Protein AF-A0A534PAQ4-F1 (afdb_monomer_lite)

Sequence (109 aa):
MTWPESVDEALSFGWIDGVRRRIDSESYSIRFTPRRPGSIWSAINIRKIEALRKAGRMAKAGLDAFAARDEKKSAIYSYENRPQTLEPDAEKRFRASRRAWAWFTSQPP

Structure (mmCIF, N/CA/C/O backbone):
data_AF-A0A534PAQ4-F1
#
_entry.id   AF-A0A534PAQ4-F1
#
loop_
_atom_site.group_PDB
_atom_site.id
_atom_site.type_symbol
_atom_site.label_atom_id
_atom_site.label_alt_id
_atom_site.label_comp_id
_atom_site.label_asym_id
_atom_site.label_entity_id
_atom_site.label_seq_id
_atom_site.pdbx_PDB_ins_code
_atom_site.Cartn_x
_atom_site.Cartn_y
_atom_site.Cartn_z
_atom_site.occupancy
_atom_site.B_iso_or_equiv
_atom_site.auth_seq_id
_atom_site.auth_comp_id
_atom_site.auth_asym_id
_atom_site.auth_atom_id
_atom_site.pdbx_PDB_model_num
ATOM 1 N N . MET A 1 1 ? -16.952 -10.599 4.894 1.00 79.56 1 MET A N 1
ATOM 2 C CA . MET A 1 1 ? -15.815 -9.661 4.843 1.00 79.56 1 MET A CA 1
ATOM 3 C C . MET A 1 1 ? -14.795 -10.193 3.856 1.00 79.56 1 MET A C 1
ATOM 5 O O . MET A 1 1 ? -14.267 -11.283 4.039 1.00 79.56 1 MET A O 1
ATOM 9 N N . THR A 1 2 ? -14.573 -9.450 2.789 1.00 90.75 2 THR A N 1
ATOM 10 C CA . THR A 1 2 ? -13.588 -9.703 1.744 1.00 90.75 2 THR A CA 1
ATOM 11 C C . THR A 1 2 ? -12.227 -9.132 2.157 1.00 90.75 2 THR A C 1
ATOM 13 O O . THR A 1 2 ? -12.134 -8.264 3.029 1.00 90.75 2 THR A O 1
ATOM 16 N N . TRP A 1 3 ? -11.146 -9.592 1.520 1.00 91.56 3 TRP A N 1
ATOM 17 C CA . TRP A 1 3 ? -9.816 -9.017 1.753 1.00 91.56 3 TRP A CA 1
ATOM 18 C C . TRP A 1 3 ? -9.774 -7.493 1.507 1.00 91.56 3 TRP A C 1
ATOM 20 O O . TRP A 1 3 ? -9.281 -6.790 2.391 1.00 91.56 3 TRP A O 1
ATOM 30 N N . PRO A 1 4 ? -10.334 -6.943 0.405 1.00 94.19 4 PRO A N 1
ATOM 31 C CA . PRO A 1 4 ? -10.360 -5.497 0.189 1.00 94.19 4 PRO A CA 1
ATOM 32 C C . PRO A 1 4 ? -11.042 -4.713 1.313 1.00 94.19 4 PRO A C 1
ATOM 34 O O . PRO A 1 4 ? -10.516 -3.678 1.710 1.00 94.19 4 PRO A O 1
ATOM 37 N N . GLU A 1 5 ? -12.155 -5.217 1.857 1.00 95.06 5 GLU A N 1
ATOM 38 C CA . GLU A 1 5 ? -12.851 -4.577 2.984 1.00 95.06 5 GLU A CA 1
ATOM 39 C C . GLU A 1 5 ? -11.973 -4.553 4.241 1.00 95.06 5 GLU A C 1
ATOM 41 O O . GLU A 1 5 ? -11.870 -3.523 4.901 1.00 95.06 5 GLU A O 1
ATOM 46 N N . SER A 1 6 ? -11.273 -5.654 4.543 1.00 95.94 6 SER A N 1
ATOM 47 C CA . SER A 1 6 ? -10.358 -5.702 5.693 1.00 95.94 6 SER A CA 1
ATOM 48 C C . SER A 1 6 ? -9.151 -4.765 5.546 1.00 95.94 6 SER A C 1
ATOM 50 O O . SER A 1 6 ? -8.681 -4.198 6.531 1.00 95.94 6 SER A O 1
ATOM 52 N N . VAL A 1 7 ? -8.665 -4.564 4.316 1.00 97.19 7 VAL A N 1
ATOM 53 C CA . VAL A 1 7 ? -7.591 -3.605 4.024 1.00 97.19 7 VAL A CA 1
ATOM 54 C C . VAL A 1 7 ? -8.089 -2.174 4.184 1.00 97.19 7 VAL A C 1
ATOM 56 O O . VAL A 1 7 ? -7.372 -1.360 4.754 1.00 97.19 7 VAL A O 1
ATOM 59 N N . ASP A 1 8 ? -9.302 -1.862 3.730 1.00 97.56 8 ASP A N 1
ATOM 60 C CA . ASP A 1 8 ? -9.877 -0.523 3.882 1.00 97.56 8 ASP A CA 1
ATOM 61 C C . ASP A 1 8 ? -9.978 -0.125 5.361 1.00 97.56 8 ASP A C 1
ATOM 63 O O . ASP A 1 8 ? -9.551 0.968 5.729 1.00 97.56 8 ASP A O 1
ATOM 67 N N . GLU A 1 9 ? -10.431 -1.037 6.227 1.00 97.75 9 GLU A N 1
ATOM 68 C CA . GLU A 1 9 ? -10.434 -0.806 7.677 1.00 97.75 9 GLU A CA 1
ATOM 69 C C . GLU A 1 9 ? -9.019 -0.634 8.239 1.00 97.75 9 GLU A C 1
ATOM 71 O O . GLU A 1 9 ? -8.756 0.305 8.986 1.00 97.75 9 GLU A O 1
ATOM 76 N N . ALA A 1 10 ? -8.064 -1.479 7.842 1.00 98.00 10 ALA A N 1
ATOM 77 C CA . ALA A 1 10 ? -6.680 -1.333 8.288 1.00 98.00 10 ALA A CA 1
ATOM 78 C C . ALA A 1 10 ? -6.087 0.036 7.902 1.00 98.00 10 ALA A C 1
ATOM 80 O O . ALA A 1 10 ? -5.422 0.680 8.718 1.00 98.00 10 ALA A O 1
ATOM 81 N N . LEU A 1 11 ? -6.360 0.515 6.686 1.00 98.06 11 LEU A N 1
ATOM 82 C CA . LEU A 1 11 ? -5.910 1.821 6.205 1.00 98.06 11 LEU A CA 1
ATOM 83 C C . LEU A 1 11 ? -6.514 2.971 7.023 1.00 98.06 11 LEU A C 1
ATOM 85 O O . LEU A 1 11 ? -5.781 3.903 7.363 1.00 98.06 11 LEU A O 1
ATOM 89 N N . SER A 1 12 ? -7.788 2.874 7.416 1.00 98.38 12 SER A N 1
ATOM 90 C CA . SER A 1 12 ? -8.458 3.863 8.276 1.00 98.38 12 SER A CA 1
ATOM 91 C C . SER A 1 12 ? -7.741 4.100 9.607 1.00 98.38 12 SER A C 1
ATOM 93 O O . SER A 1 12 ? -7.817 5.204 10.148 1.00 98.38 12 SER A O 1
ATOM 95 N N . PHE A 1 13 ? -6.992 3.110 10.105 1.00 98.38 13 PHE A N 1
ATOM 96 C CA . PHE A 1 13 ? -6.199 3.193 11.338 1.00 98.38 13 PHE A CA 1
ATOM 97 C C . PHE A 1 13 ? -4.680 3.259 11.106 1.00 98.38 13 PHE A C 1
ATOM 99 O O . PHE A 1 13 ? -3.916 3.275 12.070 1.00 98.38 13 PHE A O 1
ATOM 106 N N . GLY A 1 14 ? -4.220 3.330 9.852 1.00 97.75 14 GLY A N 1
ATOM 107 C CA . GLY A 1 14 ? -2.797 3.477 9.518 1.00 97.75 14 GLY A CA 1
ATOM 108 C C . GLY A 1 14 ? -2.008 2.167 9.535 1.00 97.75 14 GLY A C 1
ATOM 109 O O . GLY A 1 14 ? -0.800 2.162 9.780 1.00 97.75 14 GLY A O 1
ATOM 110 N N . TRP A 1 15 ? -2.682 1.039 9.324 1.00 98.25 15 TRP A N 1
ATOM 111 C CA . TRP A 1 15 ? -2.092 -0.298 9.338 1.00 98.25 15 TRP A CA 1
ATOM 112 C C . TRP A 1 15 ? -1.870 -0.815 7.908 1.00 98.25 15 TRP A C 1
ATOM 114 O O . TRP A 1 15 ? -2.343 -0.250 6.921 1.00 98.25 15 TRP A O 1
ATOM 124 N N . ILE A 1 16 ? -1.080 -1.880 7.789 1.00 97.06 16 ILE A N 1
ATOM 125 C CA . ILE A 1 16 ? -0.805 -2.599 6.540 1.00 97.06 16 ILE A CA 1
ATOM 126 C C . ILE A 1 16 ? -1.006 -4.095 6.756 1.00 97.06 16 ILE A C 1
ATOM 128 O O . ILE A 1 16 ? -0.724 -4.609 7.843 1.00 97.06 16 ILE A O 1
ATOM 132 N N . ASP A 1 17 ? -1.476 -4.786 5.726 1.00 96.25 17 ASP A N 1
ATOM 133 C CA . ASP A 1 17 ? -1.529 -6.234 5.692 1.00 96.25 17 ASP A CA 1
ATOM 134 C C . ASP A 1 17 ? -0.170 -6.877 5.377 1.00 96.25 17 ASP A C 1
ATOM 136 O O . ASP A 1 17 ? 0.666 -6.348 4.646 1.00 96.25 17 ASP A O 1
ATOM 140 N N . GLY A 1 18 ? 0.062 -8.040 5.974 1.00 94.69 18 GLY A N 1
ATOM 141 C CA . GLY A 1 18 ? 1.214 -8.888 5.707 1.00 94.69 18 GLY A CA 1
ATOM 142 C C . GLY A 1 18 ? 0.903 -10.009 4.718 1.00 94.69 18 GLY A C 1
ATOM 143 O O . GLY A 1 18 ? -0.075 -10.001 3.977 1.00 94.69 18 GLY A O 1
ATOM 144 N N . VAL A 1 19 ? 1.744 -11.040 4.742 1.00 94.25 19 VAL A N 1
ATOM 145 C CA . VAL A 1 19 ? 1.576 -12.213 3.880 1.00 94.25 19 VAL A CA 1
ATOM 146 C C . VAL A 1 19 ? 0.342 -13.014 4.306 1.00 94.25 19 VAL A C 1
ATOM 148 O O . VAL A 1 19 ? 0.240 -13.440 5.459 1.00 94.25 19 VAL A O 1
ATOM 151 N N . ARG A 1 20 ? -0.568 -13.256 3.356 1.00 94.31 20 ARG A N 1
ATOM 152 C CA . ARG A 1 20 ? -1.690 -14.189 3.523 1.00 94.31 20 ARG A CA 1
ATOM 153 C C . ARG A 1 20 ? -1.171 -15.619 3.632 1.00 94.31 20 ARG A C 1
ATOM 155 O O . ARG A 1 20 ? -0.374 -16.057 2.806 1.00 94.31 20 ARG A O 1
ATOM 162 N N . ARG A 1 21 ? -1.645 -16.354 4.634 1.00 95.62 21 ARG A N 1
ATOM 163 C CA . ARG A 1 21 ? -1.322 -17.767 4.852 1.00 95.62 21 ARG A CA 1
ATOM 164 C C . ARG A 1 21 ? -2.596 -18.587 4.797 1.00 95.62 21 ARG A C 1
ATOM 166 O O . ARG A 1 21 ? -3.482 -18.388 5.624 1.00 95.62 21 ARG A O 1
ATOM 173 N N . ARG A 1 22 ? -2.680 -19.495 3.827 1.00 95.81 22 ARG A N 1
ATOM 174 C CA . ARG A 1 22 ? -3.794 -20.441 3.721 1.00 95.81 22 ARG A CA 1
ATOM 175 C C . ARG A 1 22 ? -3.843 -21.322 4.969 1.00 95.81 22 ARG A C 1
ATOM 177 O O . ARG A 1 22 ? -2.796 -21.781 5.420 1.00 95.81 22 ARG A O 1
ATOM 184 N N . ILE A 1 23 ? -5.043 -21.540 5.489 1.00 96.75 23 ILE A N 1
ATOM 185 C CA . ILE A 1 23 ? -5.301 -22.489 6.573 1.00 96.75 23 ILE A CA 1
ATOM 186 C C . ILE A 1 23 ? -5.893 -23.762 5.959 1.00 96.75 23 ILE A C 1
ATOM 188 O O . ILE A 1 23 ? -5.321 -24.835 6.121 1.00 96.75 23 ILE A O 1
ATOM 192 N N . ASP A 1 24 ? -6.950 -23.624 5.155 1.00 96.62 24 ASP A N 1
ATOM 193 C CA . ASP A 1 24 ? -7.625 -24.727 4.460 1.00 96.62 24 ASP A CA 1
ATOM 194 C C . ASP A 1 24 ? -8.189 -24.273 3.092 1.00 96.62 24 ASP A C 1
ATOM 196 O O . ASP A 1 24 ? -7.701 -23.302 2.506 1.00 96.62 24 ASP A O 1
ATOM 200 N N . SER A 1 25 ? -9.144 -25.016 2.520 1.00 95.31 25 SER A N 1
ATOM 201 C CA . SER A 1 25 ? -9.761 -24.711 1.220 1.00 95.31 25 SER A CA 1
ATOM 202 C C . SER A 1 25 ? -10.641 -23.461 1.224 1.00 95.31 25 SER A C 1
ATOM 204 O O . SER A 1 25 ? -10.863 -22.884 0.162 1.00 95.31 25 SER A O 1
ATOM 206 N N . GLU A 1 26 ? -11.124 -23.038 2.387 1.00 93.81 26 GLU A N 1
ATOM 207 C CA . GLU A 1 26 ? -12.118 -21.973 2.534 1.00 93.81 26 GLU A CA 1
ATOM 208 C C . GLU A 1 26 ? -11.601 -20.801 3.379 1.00 93.81 26 GLU A C 1
ATOM 210 O O . GLU A 1 26 ? -12.206 -19.728 3.388 1.00 93.81 26 GLU A O 1
ATOM 215 N N . SER A 1 27 ? -10.461 -20.963 4.059 1.00 93.38 27 SER A N 1
ATOM 216 C CA . SER A 1 27 ? -9.963 -19.985 5.019 1.00 93.38 27 SER A CA 1
ATOM 217 C C . SER A 1 27 ? -8.466 -19.669 4.898 1.00 93.38 27 SER A C 1
ATOM 219 O O . SER A 1 27 ? -7.617 -20.460 4.465 1.00 93.38 27 SER A O 1
ATOM 221 N N . TYR A 1 28 ? -8.122 -18.446 5.302 1.00 94.44 28 TYR A N 1
ATOM 222 C CA . TYR A 1 28 ? -6.752 -17.956 5.391 1.00 94.44 28 TYR A CA 1
ATOM 223 C C . TYR A 1 28 ? -6.587 -17.043 6.608 1.00 94.44 28 TYR A C 1
ATOM 225 O O . TYR A 1 28 ? -7.541 -16.448 7.103 1.00 94.44 28 TYR A O 1
ATOM 233 N N . SER A 1 29 ? -5.345 -16.883 7.055 1.00 95.50 29 SER A N 1
ATOM 234 C CA . SER A 1 29 ? -4.949 -15.868 8.029 1.00 95.50 29 SER A CA 1
ATOM 235 C C . SER A 1 29 ? -4.132 -14.768 7.367 1.00 95.50 29 SER A C 1
ATOM 237 O O . SER A 1 29 ? -3.396 -14.989 6.400 1.00 95.50 29 SER A O 1
ATOM 239 N N . ILE A 1 30 ? -4.254 -13.560 7.904 1.00 96.50 30 ILE A N 1
ATOM 240 C CA . ILE A 1 30 ? -3.451 -12.408 7.514 1.00 96.50 30 ILE A CA 1
ATOM 241 C C . ILE A 1 30 ? -3.167 -11.580 8.762 1.00 96.50 30 ILE A C 1
ATOM 243 O O . ILE A 1 30 ? -4.033 -11.407 9.618 1.00 96.50 30 ILE A O 1
ATOM 247 N N . ARG A 1 31 ? -1.930 -11.104 8.897 1.00 97.44 31 ARG A N 1
ATOM 248 C CA . ARG A 1 31 ? -1.547 -10.213 9.993 1.00 97.44 31 ARG A CA 1
ATOM 249 C C . ARG A 1 31 ? -1.659 -8.777 9.511 1.00 97.44 31 ARG A C 1
ATOM 251 O O . ARG A 1 31 ? -1.098 -8.464 8.467 1.00 97.44 31 ARG A O 1
ATOM 258 N N . PHE A 1 32 ? -2.286 -7.920 10.305 1.00 97.88 32 PHE A N 1
ATOM 259 C CA . PHE A 1 32 ? -2.192 -6.477 10.131 1.00 97.88 32 PHE A CA 1
ATOM 260 C C . PHE A 1 32 ? -1.234 -5.892 11.163 1.00 97.88 32 PHE A C 1
ATOM 262 O O . PHE A 1 32 ? -1.202 -6.334 12.313 1.00 97.88 32 PHE A O 1
ATOM 269 N N . THR A 1 33 ? -0.431 -4.919 10.749 1.00 97.75 33 THR A N 1
ATOM 270 C CA . THR A 1 33 ? 0.526 -4.234 11.626 1.00 97.75 33 THR A CA 1
ATOM 271 C C . THR A 1 33 ? 0.497 -2.729 11.388 1.00 97.75 33 THR A C 1
ATOM 273 O O . THR A 1 33 ? 0.323 -2.326 10.235 1.00 97.75 33 THR A O 1
ATOM 276 N N . PRO A 1 34 ? 0.738 -1.893 12.413 1.00 97.81 34 PRO A N 1
ATOM 277 C CA . PRO A 1 34 ? 0.903 -0.456 12.226 1.00 97.81 34 PRO A CA 1
ATOM 278 C C . PRO A 1 34 ? 2.010 -0.144 11.218 1.00 97.81 34 PRO A C 1
ATOM 280 O O . PRO A 1 34 ? 3.075 -0.775 11.225 1.00 97.81 34 PRO A O 1
ATOM 283 N N . ARG A 1 35 ? 1.780 0.840 10.348 1.00 96.69 35 ARG A N 1
ATOM 284 C CA . ARG A 1 35 ? 2.816 1.315 9.431 1.00 96.69 35 ARG A CA 1
ATOM 285 C C . ARG A 1 35 ? 3.887 2.087 10.191 1.00 96.69 35 ARG A C 1
ATOM 287 O O . ARG A 1 35 ? 3.601 2.858 11.101 1.00 96.69 35 ARG A O 1
ATOM 294 N N . ARG A 1 36 ? 5.141 1.898 9.781 1.00 95.12 36 ARG A N 1
ATOM 295 C CA . ARG A 1 36 ? 6.263 2.697 10.286 1.00 95.12 36 ARG A CA 1
ATOM 296 C C . ARG A 1 36 ? 6.239 4.094 9.647 1.00 95.12 36 ARG A C 1
ATOM 298 O O . ARG A 1 36 ? 5.886 4.194 8.463 1.0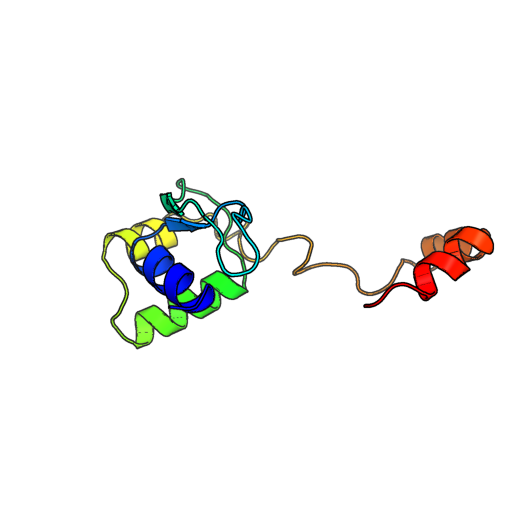0 95.12 36 ARG A O 1
ATOM 305 N N . PRO A 1 37 ? 6.661 5.146 10.371 1.00 94.06 37 PRO A N 1
ATOM 306 C CA . PRO A 1 37 ? 6.942 6.447 9.768 1.00 94.06 37 PRO A CA 1
ATOM 307 C C . PRO A 1 37 ? 7.907 6.312 8.582 1.00 94.06 37 PRO A C 1
ATOM 309 O O . PRO A 1 37 ? 8.807 5.470 8.603 1.00 94.06 37 PRO A O 1
ATOM 312 N N .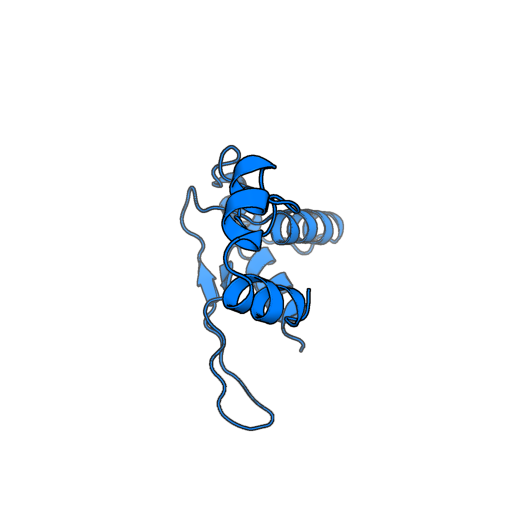 GLY A 1 38 ? 7.691 7.092 7.524 1.00 92.44 38 GLY A N 1
ATOM 313 C CA . GLY A 1 38 ? 8.481 7.038 6.290 1.00 92.44 38 GLY A CA 1
ATOM 314 C C . GLY A 1 38 ? 8.269 5.782 5.435 1.00 92.44 38 GLY A C 1
ATOM 315 O O . GLY A 1 38 ? 8.979 5.594 4.448 1.00 92.44 38 GLY A O 1
ATOM 316 N N . SER A 1 39 ? 7.323 4.902 5.791 1.00 91.50 39 SER A N 1
ATOM 317 C CA . SER A 1 39 ? 7.019 3.722 4.975 1.00 91.50 39 SER A CA 1
ATOM 318 C C . SER A 1 39 ? 6.462 4.101 3.602 1.00 91.50 39 SER A C 1
ATOM 320 O O . SER A 1 39 ? 5.820 5.136 3.427 1.00 91.50 39 SER A O 1
ATOM 322 N N . ILE A 1 40 ? 6.708 3.225 2.629 1.00 92.00 40 ILE A N 1
ATOM 323 C CA . ILE A 1 40 ? 6.221 3.351 1.256 1.00 92.00 40 ILE A CA 1
ATOM 324 C C . ILE A 1 40 ? 4.730 3.006 1.199 1.00 92.00 40 ILE A C 1
ATOM 326 O O . ILE A 1 40 ? 4.275 2.027 1.805 1.00 92.00 40 ILE A O 1
ATOM 330 N N . TRP A 1 41 ? 3.972 3.785 0.432 1.00 93.75 41 TRP A N 1
ATOM 331 C CA . TRP A 1 41 ? 2.571 3.517 0.119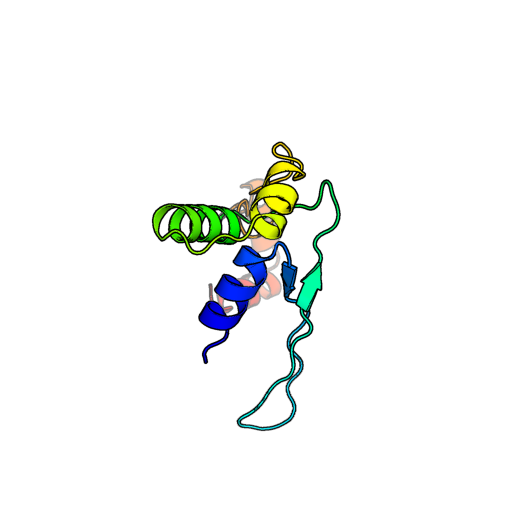 1.00 93.75 41 TRP A CA 1
ATOM 332 C C . TRP A 1 41 ? 2.406 3.253 -1.374 1.00 93.75 41 TRP A C 1
ATOM 334 O O . TRP A 1 41 ? 2.959 3.981 -2.193 1.00 93.75 41 TRP A O 1
ATOM 344 N N . SER A 1 42 ? 1.642 2.220 -1.728 1.00 92.75 42 SER A N 1
ATOM 345 C CA . SER A 1 42 ? 1.286 1.935 -3.120 1.00 92.75 42 SER A CA 1
ATOM 346 C C . SER A 1 42 ? 0.291 2.960 -3.657 1.00 92.75 42 SER A C 1
ATOM 348 O O . SER A 1 42 ? -0.515 3.509 -2.900 1.00 92.75 42 SER A O 1
ATOM 350 N N . ALA A 1 43 ? 0.278 3.165 -4.973 1.00 91.88 43 ALA A N 1
ATOM 351 C CA . ALA A 1 43 ? -0.705 4.007 -5.650 1.00 91.88 43 ALA A CA 1
ATOM 352 C C . ALA A 1 43 ? -2.143 3.542 -5.363 1.00 91.88 43 ALA A C 1
ATOM 354 O O . ALA A 1 43 ? -3.038 4.363 -5.165 1.00 91.88 43 ALA A O 1
ATOM 355 N N . ILE A 1 44 ? -2.367 2.226 -5.283 1.00 92.75 44 ILE A N 1
ATOM 356 C CA . ILE A 1 44 ? -3.678 1.652 -4.942 1.00 92.75 44 ILE A CA 1
ATOM 357 C C . ILE A 1 44 ? -4.104 2.058 -3.525 1.00 92.75 44 ILE A C 1
ATOM 359 O O . ILE A 1 44 ? -5.227 2.528 -3.344 1.00 92.75 44 ILE A O 1
ATOM 363 N N . ASN A 1 45 ? -3.221 1.932 -2.529 1.00 95.31 45 ASN A N 1
ATOM 364 C CA . ASN A 1 45 ? -3.556 2.298 -1.151 1.00 95.31 45 ASN A CA 1
ATOM 365 C C . ASN A 1 45 ? -3.745 3.810 -0.993 1.00 95.31 45 ASN A C 1
ATOM 367 O O . ASN A 1 45 ? -4.631 4.225 -0.256 1.00 95.31 45 ASN A O 1
ATOM 371 N N . ILE A 1 46 ? -2.986 4.634 -1.724 1.00 95.31 46 ILE A N 1
ATOM 372 C CA . ILE A 1 46 ? -3.195 6.090 -1.762 1.00 95.31 46 ILE A CA 1
ATOM 373 C C . ILE A 1 46 ? -4.597 6.416 -2.295 1.00 95.31 46 ILE A C 1
ATOM 375 O O . ILE A 1 46 ? -5.329 7.177 -1.668 1.00 95.31 46 ILE A O 1
ATOM 379 N N . ARG A 1 47 ? -5.022 5.792 -3.403 1.00 95.81 47 ARG A N 1
ATOM 380 C CA . ARG A 1 47 ? -6.385 5.977 -3.938 1.00 95.81 47 ARG A CA 1
ATOM 381 C C . ARG A 1 47 ? -7.462 5.530 -2.946 1.00 95.81 47 ARG A C 1
ATOM 383 O O . ARG A 1 47 ? -8.482 6.203 -2.823 1.00 95.81 47 ARG A O 1
ATOM 390 N N . LYS A 1 48 ? -7.241 4.421 -2.230 1.00 96.88 48 LYS A N 1
ATOM 391 C CA . LYS A 1 48 ? -8.149 3.947 -1.173 1.00 96.88 48 LYS A CA 1
ATOM 392 C C . LYS A 1 48 ? -8.261 4.952 -0.028 1.00 96.88 48 LYS A C 1
ATOM 394 O O . LYS A 1 48 ? -9.376 5.281 0.355 1.00 96.88 48 LYS A O 1
ATOM 399 N N . ILE A 1 49 ? -7.143 5.495 0.459 1.00 96.94 49 ILE A N 1
ATOM 400 C CA . ILE A 1 49 ? -7.135 6.549 1.487 1.00 96.94 49 ILE A CA 1
ATOM 401 C C . ILE A 1 49 ? -7.949 7.762 1.032 1.00 96.94 49 ILE A C 1
ATOM 403 O O . ILE A 1 49 ? -8.768 8.267 1.794 1.00 96.94 49 ILE A O 1
ATOM 407 N N . GLU A 1 50 ? -7.786 8.203 -0.216 1.00 96.62 50 GLU A N 1
ATOM 408 C CA . GLU A 1 50 ? -8.560 9.324 -0.757 1.00 96.62 50 GLU A CA 1
ATOM 409 C C . GLU A 1 50 ? -10.069 9.045 -0.772 1.00 96.62 50 GLU A C 1
ATOM 411 O O . GLU A 1 50 ? -10.865 9.906 -0.390 1.00 96.62 50 GLU A O 1
ATOM 416 N N . ALA A 1 51 ? -10.475 7.835 -1.161 1.00 97.81 51 ALA A N 1
ATOM 417 C CA . ALA A 1 51 ? -11.874 7.419 -1.111 1.00 97.81 51 ALA A CA 1
ATOM 418 C C . ALA A 1 51 ? -12.405 7.351 0.334 1.00 97.81 51 ALA A C 1
ATOM 420 O O . ALA A 1 51 ? -13.479 7.880 0.619 1.00 97.81 51 ALA A O 1
ATOM 421 N N . LEU A 1 52 ? -11.636 6.768 1.259 1.00 98.12 52 LEU A N 1
ATOM 422 C CA . LEU A 1 52 ? -11.996 6.652 2.676 1.00 98.12 52 LEU A CA 1
ATOM 423 C C . LEU A 1 52 ? -12.090 8.018 3.362 1.00 98.12 52 LEU A C 1
ATOM 425 O O . LEU A 1 52 ? -12.995 8.239 4.168 1.00 98.12 52 LEU A O 1
ATOM 429 N N . ARG A 1 53 ? -11.208 8.960 3.008 1.00 97.69 53 ARG A N 1
ATOM 430 C CA . ARG A 1 53 ? -11.247 10.348 3.485 1.00 97.69 53 ARG A CA 1
ATOM 431 C C . ARG A 1 53 ? -12.523 11.049 3.032 1.00 97.69 53 ARG A C 1
ATOM 433 O O . ARG A 1 53 ? -13.200 11.649 3.859 1.00 97.69 53 ARG A O 1
ATOM 440 N N . LYS A 1 54 ? -12.878 10.933 1.746 1.00 97.94 54 LYS A N 1
ATOM 441 C CA . LYS A 1 54 ? -14.131 11.491 1.204 1.00 97.94 54 LYS A CA 1
ATOM 442 C C . LYS A 1 54 ? -15.370 10.887 1.866 1.00 97.94 54 LYS A C 1
ATOM 444 O O . LYS A 1 54 ? -16.353 11.590 2.054 1.00 97.94 54 LYS A O 1
ATOM 449 N N . ALA A 1 55 ? -15.306 9.611 2.239 1.00 97.69 55 ALA A N 1
ATOM 450 C CA . ALA A 1 55 ? -16.379 8.913 2.938 1.00 97.69 55 ALA A CA 1
ATOM 451 C C . ALA A 1 55 ? -16.419 9.174 4.460 1.00 97.69 55 ALA A C 1
ATOM 453 O O . ALA A 1 55 ? -17.278 8.614 5.134 1.00 97.69 55 ALA A O 1
ATOM 454 N N . GLY A 1 56 ? -15.494 9.962 5.024 1.00 97.81 56 GLY A N 1
ATOM 455 C CA . GLY A 1 56 ? -15.437 10.223 6.469 1.00 97.81 56 GLY A CA 1
ATOM 456 C C . GLY A 1 56 ? -15.062 9.005 7.323 1.00 97.81 56 GLY A C 1
ATOM 457 O O . GLY A 1 56 ? -15.336 8.989 8.517 1.00 97.81 56 GLY A O 1
ATOM 458 N N . ARG A 1 57 ? -14.443 7.976 6.727 1.00 98.00 57 ARG A N 1
ATOM 459 C CA . ARG A 1 57 ? -14.114 6.701 7.396 1.00 98.00 57 ARG A CA 1
ATOM 460 C C . ARG A 1 57 ? -12.707 6.654 7.994 1.00 98.00 57 ARG A C 1
ATOM 462 O O . ARG A 1 57 ? -12.354 5.680 8.647 1.00 98.00 57 ARG A O 1
ATOM 469 N N . MET A 1 58 ? -11.901 7.691 7.778 1.00 98.38 58 MET A N 1
ATOM 470 C CA . MET A 1 58 ? -10.537 7.766 8.29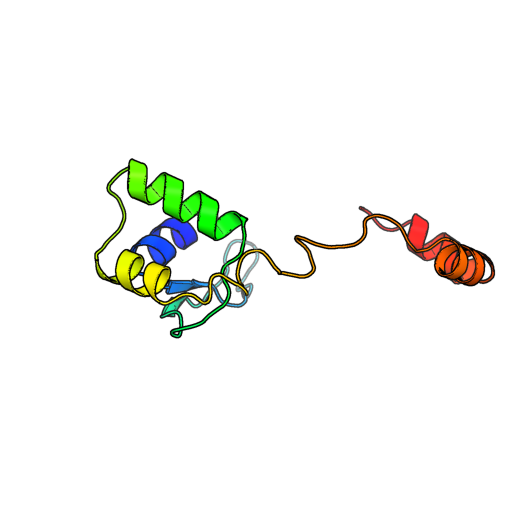9 1.00 98.38 58 MET A CA 1
ATOM 471 C C . MET A 1 58 ? -10.525 8.143 9.782 1.00 98.38 58 MET A C 1
ATOM 473 O O . MET A 1 58 ? -11.066 9.179 10.166 1.00 98.38 58 MET A O 1
ATOM 477 N N . ALA A 1 59 ? -9.828 7.358 10.604 1.00 98.31 59 ALA A N 1
ATOM 478 C CA . ALA A 1 59 ? -9.519 7.740 11.976 1.00 98.31 59 ALA A CA 1
ATOM 479 C C . ALA A 1 59 ? -8.276 8.645 12.025 1.00 98.31 59 ALA A C 1
ATOM 481 O O . ALA A 1 59 ? -7.441 8.639 11.114 1.00 98.31 59 ALA A O 1
ATOM 482 N N . LYS A 1 60 ? -8.098 9.375 13.138 1.00 98.12 60 LYS A N 1
ATOM 483 C CA . LYS A 1 60 ? -6.923 10.240 13.346 1.00 98.12 60 LYS A CA 1
ATOM 484 C C . LYS A 1 60 ? -5.606 9.478 13.152 1.00 98.12 60 LYS A C 1
ATOM 486 O O . LYS A 1 60 ? -4.723 9.966 12.460 1.00 98.12 60 LYS A O 1
ATOM 491 N N . ALA A 1 61 ? -5.510 8.259 13.686 1.00 97.88 61 ALA A N 1
ATOM 492 C CA . ALA A 1 61 ? -4.317 7.423 13.551 1.00 97.88 61 ALA A CA 1
ATOM 493 C C . ALA A 1 61 ? 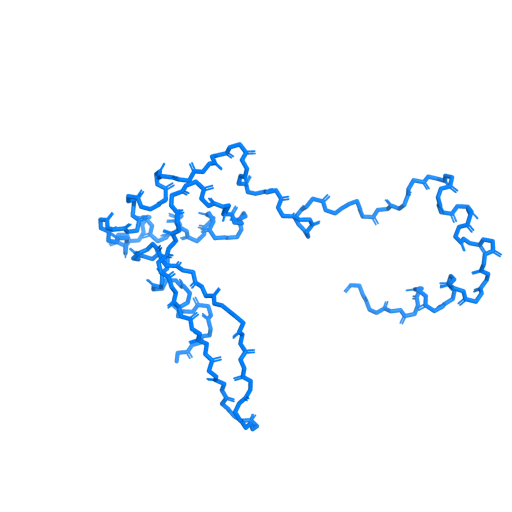-3.973 7.101 12.083 1.00 97.88 61 ALA A C 1
ATOM 495 O O . ALA A 1 61 ? -2.802 7.126 11.708 1.00 97.88 61 ALA A O 1
ATOM 496 N N . GLY A 1 62 ? -4.979 6.850 11.237 1.00 97.94 62 GLY A N 1
ATOM 497 C CA . GLY A 1 62 ? -4.762 6.615 9.809 1.00 97.94 62 GLY A CA 1
ATOM 498 C C . GLY A 1 62 ? -4.303 7.863 9.066 1.00 97.94 62 GLY A C 1
ATOM 499 O O . GLY A 1 62 ? -3.391 7.781 8.244 1.00 97.94 62 GLY A O 1
ATOM 500 N N . LEU A 1 63 ? -4.878 9.024 9.392 1.00 98.06 63 LEU A N 1
ATOM 501 C CA . LEU A 1 63 ? -4.456 10.310 8.829 1.00 98.06 63 LEU A CA 1
ATOM 502 C C . LEU A 1 63 ? -3.017 10.655 9.229 1.00 98.06 63 LEU A C 1
ATOM 504 O O . LEU A 1 63 ? -2.219 11.012 8.364 1.00 98.06 63 LEU A O 1
ATOM 508 N N . ASP A 1 64 ? -2.668 10.485 10.506 1.00 97.94 64 ASP A N 1
ATOM 509 C CA . ASP A 1 64 ? -1.318 10.730 11.020 1.00 97.94 64 ASP A CA 1
ATOM 510 C C . ASP A 1 64 ? -0.295 9.801 10.335 1.00 97.94 64 ASP A C 1
ATOM 512 O O . ASP A 1 64 ? 0.753 10.250 9.868 1.00 97.94 64 ASP A O 1
ATOM 516 N N . ALA A 1 65 ? -0.613 8.507 10.206 1.00 97.56 65 ALA A N 1
ATOM 517 C CA . ALA A 1 65 ? 0.253 7.536 9.535 1.00 97.56 65 ALA A CA 1
ATOM 518 C C . ALA A 1 65 ? 0.442 7.848 8.042 1.00 97.56 65 ALA A C 1
ATOM 520 O O . ALA A 1 65 ? 1.538 7.670 7.504 1.00 97.56 65 ALA A O 1
ATOM 521 N N . PHE A 1 66 ? -0.611 8.315 7.367 1.00 96.81 66 PHE A N 1
ATOM 522 C CA . PHE A 1 66 ? -0.544 8.727 5.968 1.00 96.81 66 PHE A CA 1
ATOM 523 C C . PHE A 1 66 ? 0.271 10.014 5.787 1.00 96.81 66 PHE A C 1
ATOM 525 O O . PHE A 1 66 ? 1.066 10.113 4.850 1.00 96.81 66 PHE A O 1
ATOM 532 N N . ALA A 1 67 ? 0.131 10.982 6.694 1.00 96.25 67 ALA A N 1
ATOM 533 C CA . ALA A 1 67 ? 0.924 12.209 6.692 1.00 96.25 67 ALA A CA 1
ATOM 534 C C . ALA A 1 67 ? 2.417 11.932 6.946 1.00 96.25 67 ALA A C 1
ATOM 536 O O . ALA A 1 67 ? 3.269 12.576 6.345 1.00 96.25 67 ALA A O 1
ATOM 537 N N . ALA A 1 68 ? 2.740 10.928 7.767 1.00 96.12 68 ALA A N 1
ATOM 538 C CA . ALA A 1 68 ? 4.112 10.530 8.079 1.00 96.12 68 ALA A CA 1
ATOM 539 C C . ALA A 1 68 ? 4.820 9.723 6.967 1.00 96.12 68 ALA A C 1
ATOM 541 O O . ALA A 1 68 ? 5.941 9.253 7.182 1.00 96.12 68 ALA A O 1
ATOM 542 N N . ARG A 1 69 ? 4.187 9.495 5.808 1.00 94.44 69 ARG A N 1
ATOM 543 C CA . ARG A 1 69 ? 4.794 8.750 4.689 1.00 94.44 69 ARG A CA 1
ATOM 544 C C . ARG A 1 69 ? 5.919 9.539 4.017 1.00 94.44 69 ARG A C 1
ATOM 546 O O . ARG A 1 69 ? 5.914 10.765 4.002 1.00 94.44 69 ARG A O 1
ATOM 553 N N . ASP A 1 70 ? 6.838 8.826 3.375 1.00 91.38 70 ASP A N 1
ATOM 554 C CA . ASP A 1 70 ? 7.798 9.447 2.460 1.00 91.38 70 ASP A CA 1
ATOM 555 C C . ASP A 1 70 ? 7.131 9.604 1.083 1.00 91.38 70 ASP A C 1
ATOM 557 O O . ASP A 1 70 ? 6.952 8.628 0.346 1.00 91.38 70 ASP A O 1
ATOM 561 N N . GLU A 1 71 ? 6.697 10.824 0.751 1.00 85.62 71 GLU A N 1
ATOM 562 C CA . GLU A 1 71 ? 5.983 11.104 -0.503 1.00 85.62 71 GLU A CA 1
ATOM 563 C C . GLU A 1 71 ? 6.839 10.799 -1.734 1.00 85.62 71 GLU A C 1
ATOM 565 O O . GLU A 1 71 ? 6.332 10.248 -2.710 1.00 85.62 71 GLU A O 1
ATOM 570 N N . LYS A 1 72 ? 8.150 11.064 -1.659 1.00 85.62 72 LYS A N 1
ATOM 571 C CA . LYS A 1 72 ? 9.098 10.813 -2.757 1.00 85.62 72 LYS A CA 1
ATOM 572 C C . LYS A 1 72 ? 9.288 9.323 -3.023 1.00 85.62 72 LYS A C 1
ATOM 574 O O . LYS A 1 72 ? 9.694 8.944 -4.117 1.00 85.62 72 LYS A O 1
ATOM 579 N N . LYS A 1 73 ? 9.014 8.485 -2.020 1.00 81.88 73 LYS A N 1
ATOM 580 C CA . LYS A 1 73 ? 9.098 7.027 -2.117 1.00 81.88 73 LYS A CA 1
ATOM 581 C C . LYS A 1 73 ? 7.738 6.352 -2.194 1.00 81.88 73 LYS A C 1
ATOM 583 O O . LYS A 1 73 ? 7.672 5.146 -2.010 1.00 81.88 73 LYS A O 1
ATOM 588 N N . SER A 1 74 ? 6.652 7.080 -2.415 1.00 85.06 74 SER A N 1
ATOM 589 C CA . SER A 1 74 ? 5.316 6.496 -2.543 1.00 85.06 74 SER A CA 1
ATOM 590 C C . SER A 1 74 ? 4.920 6.370 -4.017 1.00 85.06 74 SER A C 1
ATOM 592 O O . SER A 1 74 ? 5.390 7.137 -4.848 1.00 85.06 74 SER A O 1
ATOM 594 N N . ALA A 1 75 ? 4.082 5.383 -4.345 1.00 80.56 75 ALA A N 1
ATOM 595 C CA . ALA A 1 75 ? 3.737 4.992 -5.718 1.00 80.56 75 ALA A CA 1
ATOM 596 C C . ALA A 1 75 ? 4.944 4.561 -6.583 1.00 80.56 75 ALA A C 1
ATOM 598 O O . ALA A 1 75 ? 4.945 4.731 -7.802 1.00 80.56 75 ALA A O 1
ATOM 599 N N . ILE A 1 76 ? 5.991 4.018 -5.949 1.00 79.44 76 ILE A N 1
ATOM 600 C CA . ILE A 1 76 ? 7.221 3.595 -6.638 1.00 79.44 76 ILE A CA 1
ATOM 601 C C . ILE A 1 76 ? 7.409 2.080 -6.719 1.00 79.44 76 ILE A C 1
ATOM 603 O O . ILE A 1 76 ? 8.487 1.630 -7.113 1.00 79.44 76 ILE A O 1
ATOM 607 N N . TYR A 1 77 ? 6.428 1.273 -6.298 1.00 73.44 77 TYR A N 1
ATOM 608 C CA . TYR A 1 77 ? 6.628 -0.175 -6.298 1.00 73.44 77 TYR A CA 1
ATOM 609 C C . TYR A 1 77 ? 6.910 -0.681 -7.715 1.00 73.44 77 TYR A C 1
ATOM 611 O O . TYR A 1 77 ? 6.349 -0.196 -8.693 1.00 73.44 77 TYR A O 1
ATOM 619 N N . SER A 1 78 ? 7.781 -1.685 -7.831 1.00 58.91 78 SER A N 1
ATOM 620 C CA . SER A 1 78 ? 8.258 -2.182 -9.127 1.00 58.91 78 SER A CA 1
ATOM 621 C C . SER A 1 78 ? 7.144 -2.698 -10.039 1.00 58.91 78 SER A C 1
ATOM 623 O O . SER A 1 78 ? 7.296 -2.633 -11.251 1.00 58.91 78 SER A O 1
ATOM 625 N N . TYR A 1 79 ? 6.023 -3.173 -9.484 1.00 65.56 79 TYR A N 1
ATOM 626 C CA . TYR A 1 79 ? 4.845 -3.558 -10.268 1.00 65.56 79 TYR A CA 1
ATOM 627 C C . TYR A 1 79 ? 4.048 -2.346 -10.787 1.00 65.56 79 TYR A C 1
ATOM 629 O O . TYR A 1 79 ? 3.325 -2.479 -11.767 1.00 65.56 79 TYR A O 1
ATOM 637 N N . GLU A 1 80 ? 4.177 -1.176 -10.154 1.00 66.44 80 GLU A N 1
ATOM 638 C CA . GLU A 1 80 ? 3.522 0.079 -10.557 1.00 66.44 80 GLU A CA 1
ATOM 639 C C . GLU A 1 80 ? 4.312 0.786 -11.665 1.00 66.44 80 GLU A C 1
ATOM 641 O O . GLU A 1 80 ? 3.712 1.406 -12.535 1.00 66.44 80 GLU A O 1
ATOM 646 N N . ASN A 1 81 ? 5.642 0.624 -11.671 1.00 67.12 81 ASN A N 1
ATOM 647 C CA . ASN A 1 81 ? 6.562 1.264 -12.619 1.00 67.12 81 ASN A CA 1
ATOM 648 C C . ASN A 1 81 ? 7.311 0.261 -13.510 1.00 67.12 81 ASN A C 1
ATOM 650 O O . ASN A 1 81 ? 8.417 0.543 -13.973 1.00 67.12 81 ASN A O 1
ATOM 654 N N . ARG A 1 82 ? 6.760 -0.942 -13.716 1.00 65.56 82 ARG A N 1
ATOM 655 C CA . ARG A 1 82 ? 7.442 -1.972 -14.504 1.00 65.56 82 ARG A CA 1
ATOM 656 C C . ARG A 1 82 ? 7.542 -1.515 -15.963 1.00 65.56 82 ARG A C 1
ATOM 658 O O . ARG A 1 82 ? 6.497 -1.213 -16.546 1.00 65.56 82 ARG A O 1
ATOM 665 N N . PRO A 1 83 ? 8.740 -1.530 -16.579 1.00 65.06 83 PRO A N 1
ATOM 666 C CA . PRO A 1 83 ? 8.849 -1.434 -18.026 1.00 65.06 83 PRO A CA 1
ATOM 667 C C . PRO A 1 83 ? 7.995 -2.544 -18.639 1.00 65.06 83 PRO A C 1
ATOM 669 O O . PRO A 1 83 ? 8.204 -3.724 -18.353 1.00 65.06 83 PRO A O 1
ATOM 672 N N . GLN A 1 84 ? 6.992 -2.155 -19.425 1.00 69.75 84 GLN A N 1
ATOM 673 C CA . GLN A 1 84 ? 6.097 -3.096 -20.110 1.00 69.75 84 GLN A CA 1
ATOM 674 C C . GLN A 1 84 ? 6.804 -3.793 -21.280 1.00 69.75 84 GLN A C 1
ATOM 676 O O . GLN A 1 84 ? 6.347 -4.816 -21.778 1.00 69.75 84 GLN A O 1
ATOM 681 N N . THR A 1 85 ? 7.944 -3.248 -21.698 1.00 78.50 85 THR A N 1
ATOM 682 C CA . THR A 1 85 ? 8.765 -3.731 -22.800 1.00 78.50 85 THR A CA 1
ATOM 683 C C . THR A 1 85 ? 10.222 -3.788 -22.373 1.00 78.50 85 THR A C 1
ATOM 685 O O . THR A 1 85 ? 10.691 -2.964 -21.586 1.00 78.50 85 THR A O 1
ATOM 688 N N . LEU A 1 86 ? 10.938 -4.782 -22.889 1.00 83.50 86 LEU A N 1
ATOM 689 C CA . LEU A 1 86 ? 12.387 -4.852 -22.758 1.00 83.50 86 LEU A CA 1
ATOM 690 C C . LEU A 1 86 ? 13.024 -3.773 -23.638 1.00 83.50 86 LEU A C 1
ATOM 692 O O . LEU A 1 86 ? 12.509 -3.463 -24.710 1.00 83.50 86 LEU A O 1
ATOM 696 N N . GLU A 1 87 ? 14.168 -3.240 -23.213 1.00 88.75 87 GLU A N 1
ATOM 697 C CA . GLU A 1 87 ? 14.986 -2.402 -24.093 1.00 88.75 87 GLU A CA 1
ATOM 698 C C . GLU A 1 87 ? 15.375 -3.191 -25.357 1.00 88.75 87 GLU A C 1
ATOM 700 O O . GLU A 1 87 ? 15.654 -4.393 -25.245 1.00 88.75 87 GLU A O 1
ATOM 705 N N . PRO A 1 88 ? 15.454 -2.558 -26.542 1.00 89.75 88 PRO A N 1
ATOM 706 C CA . PRO A 1 88 ? 15.643 -3.265 -27.813 1.00 89.75 88 PRO A CA 1
ATOM 707 C C . PRO A 1 88 ? 16.829 -4.243 -27.822 1.00 89.75 88 PRO A C 1
ATOM 709 O O . PRO A 1 88 ? 16.717 -5.374 -28.305 1.00 89.75 88 PRO A O 1
ATOM 712 N N . ASP A 1 89 ? 17.956 -3.854 -27.221 1.00 92.44 89 ASP A N 1
ATOM 713 C CA . ASP A 1 89 ? 19.150 -4.701 -27.126 1.00 92.44 89 ASP A CA 1
ATOM 714 C C . ASP A 1 89 ? 18.977 -5.873 -26.153 1.00 92.44 89 ASP A C 1
ATOM 716 O O . ASP A 1 89 ? 19.459 -6.986 -26.404 1.00 92.44 89 ASP A O 1
ATOM 720 N N . ALA A 1 90 ? 18.268 -5.649 -25.046 1.00 89.75 90 ALA A N 1
ATOM 721 C CA . ALA A 1 90 ? 17.946 -6.693 -24.082 1.00 89.75 90 ALA A CA 1
ATOM 722 C C . ALA A 1 90 ? 16.972 -7.708 -24.694 1.00 89.75 90 ALA A C 1
ATOM 724 O O . ALA A 1 90 ? 17.179 -8.915 -24.552 1.00 89.75 90 ALA A O 1
ATOM 725 N N . GLU A 1 91 ? 15.969 -7.242 -25.439 1.00 92.00 91 GLU A N 1
ATOM 726 C CA . GLU A 1 91 ? 15.033 -8.103 -26.156 1.00 92.00 91 GLU A CA 1
ATOM 727 C C . GLU A 1 91 ? 15.741 -8.932 -27.228 1.00 92.00 91 GLU A C 1
ATOM 729 O O . GLU A 1 91 ? 15.556 -10.148 -27.289 1.00 92.00 91 GLU A O 1
ATOM 734 N N . LYS A 1 92 ? 16.609 -8.313 -28.036 1.00 93.25 92 LYS A N 1
ATOM 735 C CA . LYS A 1 92 ? 17.398 -9.012 -29.060 1.00 93.25 92 LYS A CA 1
ATOM 736 C C . LYS A 1 92 ? 18.244 -10.130 -28.450 1.00 93.25 92 LYS A C 1
ATOM 738 O O . LYS A 1 92 ? 18.234 -11.257 -28.951 1.00 93.25 92 LYS A O 1
ATOM 743 N N . ARG A 1 93 ? 18.944 -9.844 -27.347 1.00 94.19 93 ARG A N 1
ATOM 744 C CA . ARG A 1 93 ? 19.710 -10.850 -26.593 1.00 94.19 93 ARG A CA 1
ATOM 745 C C . ARG A 1 93 ? 18.816 -11.948 -26.028 1.00 94.19 93 ARG A C 1
ATOM 747 O O . ARG A 1 93 ? 19.211 -13.110 -26.028 1.00 94.19 93 ARG A O 1
ATOM 754 N N . PHE A 1 94 ? 17.626 -11.598 -25.554 1.00 93.38 94 PHE A N 1
ATOM 755 C CA . PHE A 1 94 ? 16.708 -12.565 -24.971 1.00 93.38 94 PHE A CA 1
ATOM 756 C C . PHE A 1 94 ? 16.110 -13.501 -26.029 1.00 93.38 94 PHE A C 1
ATOM 758 O O . PHE A 1 94 ? 16.141 -14.720 -25.856 1.00 93.38 94 PHE A O 1
ATOM 765 N N . ARG A 1 95 ? 15.689 -12.954 -27.177 1.00 93.69 95 ARG A N 1
ATOM 766 C CA . ARG A 1 95 ? 15.211 -13.703 -28.352 1.00 93.69 95 ARG A CA 1
ATOM 767 C C . ARG A 1 95 ? 16.268 -14.641 -28.939 1.00 93.69 95 ARG A C 1
ATOM 769 O O . ARG A 1 95 ? 15.909 -15.686 -29.481 1.00 93.69 95 ARG A O 1
ATOM 776 N N . ALA A 1 96 ? 17.561 -14.321 -28.804 1.00 95.38 96 ALA A N 1
ATOM 777 C CA . ALA A 1 96 ? 18.647 -15.214 -29.224 1.00 95.38 96 ALA A CA 1
ATOM 778 C C . ALA A 1 96 ? 18.618 -16.562 -28.475 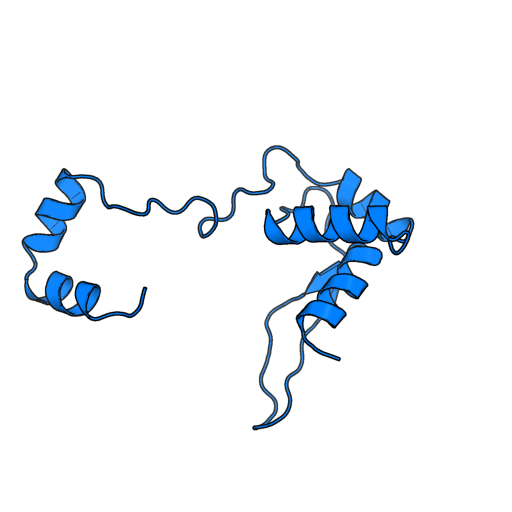1.00 95.38 96 ALA A C 1
ATOM 780 O O . ALA A 1 96 ? 18.988 -17.597 -29.034 1.00 95.38 96 ALA A O 1
ATOM 781 N N . SER A 1 97 ? 18.101 -16.584 -27.241 1.00 95.31 97 SER A N 1
ATOM 782 C CA . SER A 1 97 ? 17.806 -17.816 -26.512 1.00 95.31 97 SER A CA 1
ATOM 783 C C . SER A 1 97 ? 16.389 -18.301 -26.824 1.00 95.31 97 SER A C 1
ATOM 785 O O . SER A 1 97 ? 15.448 -18.075 -26.063 1.00 95.31 97 SER A O 1
ATOM 787 N N . ARG A 1 98 ? 16.234 -19.025 -27.941 1.00 94.19 98 ARG A N 1
ATOM 788 C CA . ARG A 1 98 ? 14.927 -19.528 -28.415 1.00 94.19 98 ARG A CA 1
ATOM 789 C C . ARG A 1 98 ? 14.126 -20.273 -27.343 1.00 94.19 98 ARG A C 1
ATOM 791 O O . ARG A 1 98 ? 12.924 -20.062 -27.231 1.00 94.19 98 ARG A O 1
ATOM 798 N N . ARG A 1 99 ? 14.788 -21.110 -26.533 1.00 96.06 99 ARG A N 1
ATOM 799 C CA . ARG A 1 99 ? 14.131 -21.868 -25.454 1.00 96.06 99 ARG A CA 1
ATOM 800 C C . ARG A 1 99 ? 13.590 -20.951 -24.356 1.00 96.06 99 ARG A C 1
ATOM 802 O O . ARG A 1 99 ? 12.480 -21.164 -23.884 1.00 96.06 99 ARG A O 1
ATOM 809 N N . ALA A 1 100 ? 14.369 -19.947 -23.953 1.00 93.19 100 ALA A N 1
ATOM 810 C CA . ALA A 1 100 ? 13.955 -19.012 -22.913 1.00 93.19 100 ALA A CA 1
ATOM 811 C C . ALA A 1 100 ? 12.848 -18.074 -23.414 1.00 93.19 100 ALA A C 1
ATOM 813 O O . ALA A 1 100 ? 11.879 -17.847 -22.696 1.00 93.19 100 ALA A O 1
ATOM 814 N N . TRP A 1 101 ? 12.956 -17.607 -24.662 1.00 94.38 101 TRP A N 1
ATOM 815 C CA . TRP A 1 101 ? 11.936 -16.779 -25.298 1.00 94.38 101 TRP A CA 1
ATOM 816 C C . TRP A 1 101 ? 10.596 -17.510 -25.410 1.00 94.38 101 TRP A C 1
ATOM 818 O O . TRP A 1 101 ? 9.590 -16.982 -24.955 1.00 94.38 101 TRP A O 1
ATOM 828 N N . ALA A 1 102 ? 10.590 -18.747 -25.922 1.00 94.88 102 ALA A N 1
ATOM 829 C CA . ALA A 1 102 ? 9.367 -19.536 -26.076 1.00 94.88 102 ALA A CA 1
ATOM 830 C C . ALA A 1 102 ? 8.641 -19.766 -24.739 1.00 94.88 102 ALA A C 1
ATOM 832 O O . ALA A 1 102 ? 7.430 -19.566 -24.658 1.00 94.88 102 ALA A O 1
ATOM 833 N N . TRP A 1 103 ? 9.383 -20.131 -23.685 1.00 95.19 103 TRP A N 1
ATOM 834 C CA . TRP A 1 103 ? 8.818 -20.293 -22.343 1.00 95.19 103 TRP A CA 1
ATOM 835 C C . TRP A 1 103 ? 8.274 -18.974 -21.782 1.00 95.19 103 TRP A C 1
ATOM 837 O O . TRP A 1 103 ? 7.190 -18.959 -21.210 1.00 95.19 103 TRP A O 1
ATOM 847 N N . PHE A 1 104 ? 8.998 -17.865 -21.952 1.00 89.81 104 PHE A N 1
ATOM 848 C CA . PHE A 1 104 ? 8.569 -16.553 -21.464 1.00 89.81 104 PHE A CA 1
ATOM 849 C C . PHE A 1 104 ? 7.280 -16.089 -22.145 1.00 89.81 104 PHE A C 1
ATOM 851 O O . PHE A 1 104 ? 6.351 -15.665 -21.467 1.00 89.81 104 PHE A O 1
ATOM 858 N N . THR A 1 105 ? 7.185 -16.244 -23.469 1.00 89.56 105 THR A N 1
ATOM 859 C CA . THR A 1 105 ? 5.986 -15.878 -24.237 1.00 89.56 105 THR A CA 1
ATOM 860 C C . THR A 1 105 ? 4.782 -16.780 -23.975 1.00 89.56 105 THR A C 1
ATOM 862 O O . THR A 1 105 ? 3.669 -16.400 -24.317 1.00 89.56 105 THR A O 1
ATOM 865 N N . SER A 1 106 ? 4.977 -17.968 -23.388 1.00 93.19 106 SER A N 1
ATOM 866 C CA . SER A 1 106 ? 3.874 -18.861 -23.017 1.00 93.19 106 SER A CA 1
ATOM 867 C C . SER A 1 106 ? 3.323 -18.595 -21.614 1.00 93.19 106 SER A C 1
ATOM 869 O O . SER A 1 106 ? 2.394 -19.288 -21.201 1.00 93.19 106 SER A O 1
ATOM 871 N N . GLN A 1 107 ? 3.916 -17.672 -20.849 1.00 88.94 107 GLN A N 1
ATOM 872 C CA . GLN A 1 107 ? 3.405 -17.317 -19.528 1.00 88.94 107 GLN A CA 1
ATOM 873 C C . GLN A 1 107 ? 2.210 -16.359 -19.660 1.00 88.94 107 GLN A C 1
ATOM 875 O O . GLN A 1 107 ? 2.187 -15.536 -20.578 1.00 88.94 107 GLN A O 1
ATOM 880 N N . PRO A 1 108 ? 1.215 -16.444 -18.761 1.00 74.50 108 PRO A N 1
ATOM 881 C CA . PRO A 1 108 ? 0.147 -15.453 -18.695 1.00 74.50 108 PRO A CA 1
ATOM 882 C C . PRO A 1 108 ? 0.705 -14.047 -18.379 1.00 74.50 108 PRO A C 1
ATOM 884 O O . PRO A 1 108 ? 1.757 -13.953 -17.737 1.00 74.50 108 PRO A O 1
ATOM 887 N N . PRO A 1 109 ? 0.023 -12.978 -18.838 1.00 61.38 109 PRO A N 1
ATOM 888 C CA . PRO A 1 109 ? 0.445 -11.591 -18.630 1.00 61.38 109 PRO A CA 1
ATOM 889 C C . PRO A 1 109 ? 0.460 -11.164 -17.155 1.00 61.38 109 PRO A C 1
ATOM 891 O O . PRO A 1 109 ? -0.377 -11.671 -16.371 1.00 61.38 109 PRO A O 1
#

Radius of gyration: 19.12 Å; chains: 1; bounding box: 36×37×43 Å

Foldseek 3Di:
DDPVVVQLLLLLQQKDKDDWADPDPVDIDIDIDHDDQQDEEAPVSVVSNVVCVVVVSHDPNSVVNVVRYDPVRYNPDCVSVPDPDDDPVVVVVQVVPVVSVVVVVPDDD

Secondary structure (DSSP, 8-state):
--HHHHHHHHHHTTEEE---EE-SSS-EE--EEEPPTT----HHHHHHHHHHHHTT---HHHHHHHHTS-GGGSS--TTTS--SS--HHHHHHHHHSHHHHHHHHTS--

pLDDT: mean 91.55, std 9.09, range [58.91, 98.38]